Protein AF-A0A8S3FLQ7-F1 (afdb_monomer_lite)

Secondary structure (DSSP, 8-state):
--STTTTTHHHHTTSS-SSGGGS-HHHHHHHHT-BTTTB--HHHHHHHHHHH---------PPPHHHHHHHHHHSHHHHHHHHHHHHHHHHHHH-TT-TT--HHHHHHHHHHHHHHHHHHHHHHHHHHHHHHHHHHHHHHHHHHTSSSS-------

Structure (mmCIF, N/CA/C/O backbone):
data_AF-A0A8S3FLQ7-F1
#
_entry.id   AF-A0A8S3FLQ7-F1
#
loop_
_atom_site.group_PDB
_atom_site.id
_atom_site.type_symbol
_atom_site.label_atom_id
_atom_site.label_alt_id
_atom_site.label_comp_id
_atom_site.label_asym_id
_atom_site.label_entity_id
_atom_site.label_seq_id
_atom_site.pdbx_PDB_ins_code
_atom_site.Cartn_x
_atom_site.Cartn_y
_atom_site.Cartn_z
_atom_site.occupancy
_atom_site.B_iso_or_equiv
_atom_site.auth_seq_id
_atom_site.auth_comp_id
_atom_site.auth_asym_id
_atom_site.auth_atom_id
_atom_site.pdbx_PDB_model_num
ATOM 1 N N . MET A 1 1 ? -26.160 19.894 -6.928 1.00 46.88 1 MET A N 1
ATOM 2 C CA . MET A 1 1 ? -25.641 18.615 -6.383 1.00 46.88 1 MET A CA 1
ATOM 3 C C . MET A 1 1 ? -24.706 18.807 -5.169 1.00 46.88 1 MET A C 1
ATOM 5 O O . MET A 1 1 ? -23.817 17.999 -4.966 1.00 46.88 1 MET A O 1
ATOM 9 N N . HIS A 1 2 ? -24.910 19.826 -4.316 1.00 48.16 2 HIS A N 1
ATOM 10 C CA . HIS A 1 2 ? -23.968 20.175 -3.227 1.00 48.16 2 HIS A CA 1
ATOM 11 C C . HIS A 1 2 ? -24.573 20.159 -1.805 1.00 48.16 2 HIS A C 1
ATOM 13 O O . HIS A 1 2 ? -23.929 20.614 -0.869 1.00 48.16 2 HIS A O 1
ATOM 19 N N . GLN A 1 3 ? -25.793 19.638 -1.614 1.00 46.66 3 GLN A N 1
ATOM 20 C CA . GLN A 1 3 ? -26.481 19.651 -0.305 1.00 46.66 3 GLN A CA 1
ATOM 21 C C . GLN A 1 3 ? -26.567 18.277 0.384 1.00 46.66 3 GLN A C 1
ATOM 23 O O . GLN A 1 3 ? -26.886 18.199 1.566 1.00 46.66 3 GLN A O 1
ATOM 28 N N . THR A 1 4 ? -26.219 17.186 -0.302 1.00 49.31 4 THR A N 1
ATOM 29 C CA . THR A 1 4 ? -26.367 15.819 0.234 1.00 49.31 4 THR A CA 1
ATOM 30 C C . THR A 1 4 ? -25.258 15.415 1.226 1.00 49.31 4 THR A C 1
ATOM 32 O O . THR A 1 4 ? -25.365 14.374 1.870 1.00 49.31 4 THR A O 1
ATOM 35 N N . SER A 1 5 ? -24.193 16.212 1.381 1.00 46.84 5 SER A N 1
ATOM 36 C CA . SER A 1 5 ? -23.060 15.909 2.276 1.00 46.84 5 SER A CA 1
ATOM 37 C C . SER A 1 5 ? -23.212 16.448 3.706 1.00 46.84 5 SER A C 1
ATOM 39 O O . SER A 1 5 ? -22.618 15.881 4.619 1.00 46.84 5 SER A O 1
ATOM 41 N N . LEU A 1 6 ? -24.033 17.481 3.937 1.00 50.41 6 LEU A N 1
ATOM 42 C CA . LEU A 1 6 ? -24.199 18.090 5.270 1.00 50.41 6 LEU A CA 1
ATOM 43 C C . LEU A 1 6 ? -25.221 17.358 6.153 1.00 50.41 6 LEU A C 1
ATOM 45 O O . LEU A 1 6 ? -25.085 17.347 7.372 1.00 50.41 6 LEU A O 1
ATOM 49 N N . ASN A 1 7 ? -26.201 16.672 5.557 1.00 41.50 7 ASN A N 1
ATOM 50 C CA . ASN A 1 7 ? -27.239 15.964 6.316 1.00 41.50 7 ASN A CA 1
ATOM 51 C C . ASN A 1 7 ? -26.764 14.632 6.933 1.00 41.50 7 ASN A C 1
ATOM 53 O O . ASN A 1 7 ? -27.481 14.016 7.711 1.00 41.50 7 ASN A O 1
ATOM 57 N N . ARG A 1 8 ? -25.559 14.162 6.576 1.00 46.38 8 ARG A N 1
ATOM 58 C CA . ARG A 1 8 ? -24.995 12.909 7.105 1.00 46.38 8 ARG A CA 1
ATOM 59 C C . ARG A 1 8 ? -24.180 13.118 8.386 1.00 46.38 8 ARG A C 1
ATOM 61 O O . ARG A 1 8 ? -24.095 12.203 9.195 1.00 46.38 8 ARG A O 1
ATOM 68 N N . GLN A 1 9 ? -23.629 14.318 8.597 1.00 43.44 9 GLN A N 1
ATOM 69 C CA . GLN A 1 9 ? -22.856 14.641 9.804 1.00 43.44 9 GLN A CA 1
ATOM 70 C C . GLN A 1 9 ? -23.750 14.962 11.014 1.00 43.44 9 GLN A C 1
ATOM 72 O O . GLN A 1 9 ? -23.376 14.671 12.144 1.00 43.44 9 GLN A O 1
ATOM 77 N N . SER A 1 10 ? -24.967 15.472 10.797 1.00 45.12 10 SER A N 1
ATOM 78 C CA . SER A 1 10 ? -25.921 15.757 11.882 1.00 45.12 10 SER A CA 1
ATOM 79 C C . SER A 1 10 ? -26.553 14.505 12.507 1.00 45.12 10 SER A C 1
ATOM 81 O O . SER A 1 10 ? -27.120 14.588 13.595 1.00 45.12 10 SER A O 1
ATOM 83 N N . SER A 1 11 ? -26.465 13.349 11.837 1.00 42.19 11 SER A N 1
ATOM 84 C CA . SER A 1 11 ? -27.037 12.086 12.320 1.00 42.19 11 SER A CA 1
ATOM 85 C C . SER A 1 11 ? -26.131 11.353 13.311 1.00 42.19 11 SER A C 1
ATOM 87 O O . SER A 1 11 ? -26.648 10.644 14.165 1.00 42.19 11 SER A O 1
ATOM 89 N N . PHE A 1 12 ? -24.806 11.511 13.213 1.00 46.75 12 PHE A N 1
ATOM 90 C CA . PHE A 1 12 ? -23.849 10.893 14.144 1.00 46.75 12 PHE A CA 1
ATOM 91 C C . PHE A 1 12 ? -23.627 11.727 15.414 1.00 46.75 12 PHE A C 1
ATOM 93 O O . PHE A 1 12 ? -23.215 11.193 16.436 1.00 46.75 12 PHE A O 1
ATOM 100 N N . ALA A 1 13 ? -23.939 13.024 15.374 1.00 46.28 13 ALA A N 1
ATOM 101 C CA . ALA A 1 13 ? -23.721 13.954 16.480 1.00 46.28 13 ALA A CA 1
ATOM 102 C C . ALA A 1 13 ? -24.796 13.904 17.589 1.00 46.28 13 ALA A C 1
ATOM 104 O O . ALA A 1 13 ? -24.773 14.736 18.484 1.00 46.28 13 ALA A O 1
ATOM 105 N N . LYS A 1 14 ? -25.777 12.991 17.540 1.00 50.16 14 LYS A N 1
ATOM 106 C CA . LYS A 1 14 ? -26.949 13.042 18.444 1.00 50.16 14 LYS A CA 1
ATOM 107 C C . LYS A 1 14 ? -26.970 12.039 19.596 1.00 50.16 14 LYS A C 1
ATOM 109 O O . LYS A 1 14 ? -27.946 12.026 20.340 1.00 50.16 14 LYS A O 1
ATOM 114 N N . THR A 1 15 ? -25.932 11.231 19.773 1.00 59.72 15 THR A N 1
ATOM 115 C CA . THR A 1 15 ? -25.923 10.166 20.790 1.00 59.72 15 THR A CA 1
ATOM 116 C C . THR A 1 15 ? -24.881 10.350 21.895 1.00 59.72 15 THR A C 1
ATOM 118 O O . THR A 1 15 ? -24.955 9.637 22.881 1.00 59.72 15 THR A O 1
ATOM 121 N N . GLY A 1 16 ? -23.959 11.314 21.808 1.00 67.19 16 GLY A N 1
ATOM 122 C CA . GLY A 1 16 ? -22.922 11.543 22.828 1.00 67.19 16 GLY A CA 1
ATOM 123 C C . GLY A 1 16 ? -22.894 12.977 23.359 1.00 67.19 16 GLY A C 1
ATOM 124 O O . GLY A 1 16 ? -23.470 13.881 22.759 1.00 67.19 16 GLY A O 1
ATOM 125 N N . LEU A 1 17 ? -22.216 13.187 24.490 1.00 77.44 17 LEU A N 1
ATOM 126 C CA . LEU A 1 17 ? -21.966 14.521 25.045 1.00 77.44 17 LEU A CA 1
ATOM 127 C C . LEU A 1 17 ? -21.055 15.322 24.103 1.00 77.44 17 LEU A C 1
ATOM 129 O O . LEU A 1 17 ? -19.961 14.860 23.786 1.00 77.44 17 LEU A O 1
ATOM 133 N N . ASP A 1 18 ? -21.465 16.522 23.691 1.00 80.12 18 ASP A N 1
ATOM 134 C CA . ASP A 1 18 ? -20.627 17.389 22.856 1.00 80.12 18 ASP A CA 1
ATOM 135 C C . ASP A 1 18 ? -19.407 17.900 23.643 1.00 80.12 18 ASP A C 1
ATOM 137 O O . ASP A 1 18 ? -19.552 18.484 24.722 1.00 80.12 18 ASP A O 1
ATOM 141 N N . ALA A 1 19 ? -18.208 17.695 23.085 1.00 80.00 19 ALA A N 1
ATOM 142 C CA . ALA A 1 19 ? -16.918 18.116 23.649 1.00 80.00 19 ALA A CA 1
ATOM 143 C C . ALA A 1 19 ? -16.724 17.735 25.139 1.00 80.00 19 ALA A C 1
ATOM 145 O O . ALA A 1 19 ? -16.546 18.602 25.996 1.00 80.00 19 ALA A O 1
ATOM 146 N N . PRO A 1 20 ? -16.709 16.435 25.489 1.00 80.69 20 PRO A N 1
ATOM 147 C CA . PRO A 1 20 ? -16.603 15.994 26.880 1.00 80.69 20 PRO A CA 1
ATOM 148 C C . PRO A 1 20 ? -15.286 16.431 27.542 1.00 80.69 20 PRO A C 1
ATOM 150 O O . PRO A 1 20 ? -15.249 16.641 28.746 1.00 80.69 20 PRO A O 1
ATOM 153 N N . TRP A 1 21 ? -14.218 16.651 26.768 1.00 81.62 21 TRP A N 1
ATOM 154 C CA . TRP A 1 21 ? -12.923 17.134 27.269 1.00 81.62 21 TRP A CA 1
ATOM 155 C C . TRP A 1 21 ? -12.940 18.581 27.790 1.00 81.62 21 TRP A C 1
ATOM 157 O O . TRP A 1 21 ? -11.969 19.002 28.413 1.00 81.62 21 TRP A O 1
ATOM 167 N N . THR A 1 22 ? -14.003 19.356 27.541 1.00 85.69 22 THR A N 1
ATOM 168 C CA . THR A 1 22 ? -14.152 20.727 28.064 1.00 85.69 22 THR A CA 1
ATOM 169 C C . THR A 1 22 ? -15.080 20.819 29.273 1.00 85.69 22 THR A C 1
ATOM 171 O O . THR A 1 22 ? -15.309 21.920 29.767 1.00 85.69 22 THR A O 1
ATOM 174 N N . LYS A 1 23 ? -15.659 19.699 29.713 1.00 83.50 23 LYS A N 1
ATOM 175 C CA . LYS A 1 23 ? -16.659 19.646 30.786 1.00 83.50 23 LYS A CA 1
ATOM 176 C C . LYS A 1 23 ? -16.033 19.202 32.100 1.00 83.50 23 LYS A C 1
ATOM 178 O O . LYS A 1 23 ? -14.981 18.559 32.113 1.00 83.50 23 LYS A O 1
ATOM 183 N N . THR A 1 24 ? -16.658 19.569 33.215 1.00 85.38 24 THR A N 1
ATOM 184 C CA . THR A 1 24 ? -16.199 19.111 34.534 1.00 85.38 24 THR A CA 1
ATOM 185 C C . THR A 1 24 ? -16.540 17.634 34.737 1.00 85.38 24 THR A C 1
ATOM 187 O O . THR A 1 24 ? -17.397 17.080 34.049 1.00 85.38 24 THR A O 1
ATOM 190 N N . LYS A 1 25 ? -15.859 16.973 35.682 1.00 79.12 25 LYS A N 1
ATOM 191 C CA . LYS A 1 25 ? -16.131 15.561 36.000 1.00 79.12 25 LYS A CA 1
ATOM 192 C C . LYS A 1 25 ? -17.596 15.342 36.386 1.00 79.12 25 LYS A C 1
ATOM 194 O O . LYS A 1 25 ? -18.217 14.438 35.840 1.00 79.12 25 LYS A O 1
ATOM 199 N N . ASP A 1 26 ? -18.141 16.234 37.212 1.00 79.19 26 ASP A N 1
ATOM 200 C CA . ASP A 1 26 ? -19.536 16.191 37.661 1.00 79.19 26 ASP A CA 1
ATOM 201 C C . ASP A 1 26 ? -20.518 16.326 36.487 1.00 79.19 26 ASP A C 1
ATOM 203 O O . ASP A 1 26 ? -21.454 15.544 36.373 1.00 79.19 26 ASP A O 1
ATOM 207 N N . GLU A 1 27 ? -20.269 17.243 35.543 1.00 79.19 27 GLU A N 1
ATOM 208 C CA . GLU A 1 27 ? -21.119 17.412 34.353 1.00 79.19 27 GLU A CA 1
ATOM 209 C C . GLU A 1 27 ? -21.123 16.173 33.445 1.00 79.19 27 GLU A C 1
ATOM 211 O O . GLU A 1 27 ? -22.136 15.852 32.820 1.00 79.19 27 GLU A O 1
ATOM 216 N N . ILE A 1 28 ? -19.985 15.480 33.347 1.00 79.06 28 ILE A N 1
ATOM 217 C CA . ILE A 1 28 ? -19.860 14.240 32.576 1.00 79.06 28 ILE A CA 1
ATOM 218 C C . ILE A 1 28 ? -20.572 13.098 33.314 1.00 79.06 28 ILE A C 1
ATOM 220 O O . ILE A 1 28 ? -21.333 12.354 32.691 1.00 79.06 28 ILE A O 1
ATOM 224 N N . ALA A 1 29 ? -20.360 12.975 34.627 1.00 78.38 29 ALA A N 1
ATOM 225 C CA . ALA A 1 29 ? -20.994 11.963 35.467 1.00 78.38 29 ALA A CA 1
ATOM 226 C C . ALA A 1 29 ? -22.524 12.110 35.476 1.00 78.38 29 ALA A C 1
ATOM 228 O O . ALA A 1 29 ? -23.231 11.116 35.311 1.00 78.38 29 ALA A O 1
ATOM 229 N N . ASP A 1 30 ? -23.033 13.341 35.551 1.00 78.81 30 ASP A N 1
ATOM 230 C CA . ASP A 1 30 ? -24.463 13.648 35.495 1.00 78.81 30 ASP A CA 1
ATOM 231 C C . ASP A 1 30 ? -25.072 13.335 34.124 1.00 78.81 30 ASP A C 1
ATOM 233 O O . ASP A 1 30 ? -26.170 12.775 34.041 1.00 78.81 30 ASP A O 1
ATOM 237 N N . PHE A 1 31 ? -24.364 13.652 33.034 1.00 77.38 31 PHE A N 1
ATOM 238 C CA . PHE A 1 31 ? -24.847 13.373 31.681 1.00 77.38 31 PHE A CA 1
ATOM 239 C C . PHE A 1 31 ? -24.959 11.870 31.404 1.00 77.38 31 PHE A C 1
ATOM 241 O O . PHE A 1 31 ? -25.982 11.415 30.888 1.00 77.38 31 PHE A O 1
ATOM 248 N N . TYR A 1 32 ? -23.941 11.091 31.784 1.00 74.69 32 TYR A N 1
ATOM 249 C CA . TYR A 1 32 ? -23.948 9.631 31.638 1.00 74.69 32 TYR A CA 1
ATOM 250 C C . TYR A 1 32 ? -24.652 8.908 32.802 1.00 74.69 32 TYR A C 1
ATOM 252 O O . TYR A 1 32 ? -24.793 7.687 32.765 1.00 74.69 32 TYR A O 1
ATOM 260 N N . LYS A 1 33 ? -25.135 9.645 33.815 1.00 71.81 33 LYS A N 1
ATOM 261 C CA . LYS A 1 33 ? -25.773 9.125 35.040 1.00 71.81 33 LYS A CA 1
ATOM 262 C C . LYS A 1 33 ? -24.958 8.014 35.709 1.00 71.81 33 LYS A C 1
ATOM 264 O O . LYS A 1 33 ? -25.503 6.981 36.104 1.00 71.81 33 LYS A O 1
ATOM 269 N N . VAL A 1 34 ? -23.650 8.233 35.802 1.00 73.06 34 VAL A N 1
ATOM 270 C CA . VAL A 1 34 ? -22.691 7.312 36.415 1.00 73.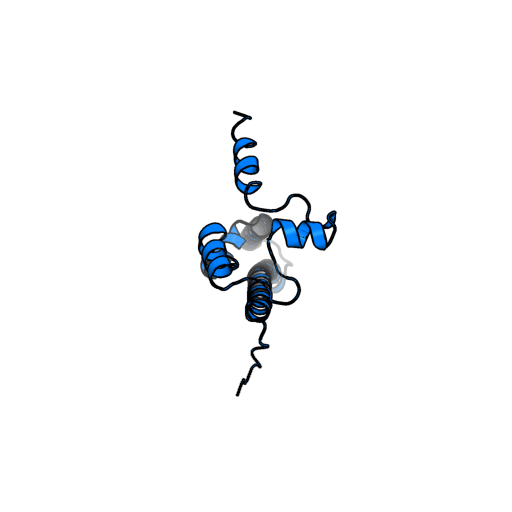06 34 VAL A CA 1
ATOM 271 C C . VAL A 1 34 ? -22.502 7.679 37.878 1.00 73.06 34 VAL A C 1
ATOM 273 O O . VAL A 1 34 ? -22.204 8.824 38.200 1.00 73.06 34 VAL A O 1
ATOM 276 N N . ASP A 1 35 ? -22.633 6.695 38.766 1.00 71.00 35 ASP A N 1
ATOM 277 C CA . ASP A 1 35 ? -22.191 6.833 40.153 1.00 71.00 35 ASP A CA 1
ATOM 278 C C . ASP A 1 35 ? -20.667 6.641 40.188 1.00 71.00 35 ASP A C 1
ATOM 280 O O . ASP A 1 35 ? -20.175 5.561 39.857 1.00 71.00 35 ASP A O 1
ATOM 284 N N . GLU A 1 36 ? -19.904 7.665 40.580 1.00 63.94 36 GLU A N 1
ATOM 285 C CA . GLU A 1 36 ? -18.432 7.595 40.616 1.00 63.94 36 GLU A CA 1
ATOM 286 C C . GLU A 1 36 ? -17.902 6.471 41.523 1.00 63.94 36 GLU A C 1
ATOM 288 O O . GLU A 1 36 ? -16.792 5.978 41.321 1.00 63.94 36 GLU A O 1
ATOM 293 N N . THR A 1 37 ? -18.689 6.043 42.517 1.00 62.91 37 THR A N 1
ATOM 294 C CA . THR A 1 37 ? -18.286 5.020 43.491 1.00 62.91 37 THR A CA 1
ATOM 295 C C . THR A 1 37 ? -18.728 3.609 43.115 1.00 62.91 37 THR A C 1
ATOM 297 O O . THR A 1 37 ? -18.117 2.640 43.568 1.00 62.91 37 THR A O 1
ATOM 300 N N . LYS A 1 38 ? -19.777 3.472 42.294 1.00 68.25 38 LYS A N 1
ATOM 301 C CA . LYS A 1 38 ? -20.384 2.175 41.938 1.00 68.25 38 LYS A CA 1
ATOM 302 C C . LYS A 1 38 ? -20.351 1.843 40.445 1.00 68.25 38 LYS A C 1
ATOM 304 O O . LYS A 1 38 ? -20.597 0.692 40.096 1.00 68.25 38 LYS A O 1
ATOM 309 N N . GLY A 1 39 ? -20.019 2.800 39.581 1.00 71.56 39 GLY A N 1
ATOM 310 C CA . GLY A 1 39 ? -20.037 2.634 38.127 1.00 71.56 39 GLY A CA 1
ATOM 311 C C . GLY A 1 39 ? -21.454 2.590 37.539 1.00 71.56 39 GLY A C 1
ATOM 312 O O . GLY A 1 39 ? -22.422 3.024 38.168 1.00 71.56 39 GLY A O 1
ATOM 313 N N . LEU A 1 40 ? -21.582 2.083 36.306 1.00 73.88 40 LEU A N 1
ATOM 314 C CA . LEU A 1 40 ? -22.880 1.875 35.651 1.00 73.88 40 LEU A CA 1
ATOM 315 C C . LEU A 1 40 ? -23.573 0.615 36.186 1.00 73.88 40 LEU A C 1
ATOM 317 O O . LEU A 1 40 ? -22.928 -0.394 36.466 1.00 73.88 40 LEU A O 1
ATOM 321 N N . SER A 1 41 ? -24.904 0.642 36.263 1.00 76.69 41 SER A N 1
ATOM 322 C CA . SER A 1 41 ? -25.696 -0.562 36.531 1.00 76.69 41 SER A CA 1
ATOM 323 C C . SER A 1 41 ? -25.730 -1.495 35.314 1.00 76.69 41 SER A C 1
ATOM 325 O O . SER A 1 41 ? -25.687 -1.033 34.174 1.00 76.69 41 SER A O 1
ATOM 327 N N . GLU A 1 42 ? -25.879 -2.807 35.526 1.00 72.62 42 GLU A N 1
ATOM 328 C CA . GLU A 1 42 ? -25.959 -3.779 34.418 1.00 72.62 42 GLU A CA 1
ATOM 329 C C . GLU A 1 42 ? -27.103 -3.481 33.435 1.00 72.62 42 GLU A C 1
ATOM 331 O O . GLU A 1 42 ? -26.949 -3.639 32.225 1.00 72.62 42 GLU A O 1
ATOM 336 N N . GLU A 1 43 ? -28.230 -2.969 33.937 1.00 74.94 43 GLU A N 1
ATOM 337 C CA . GLU A 1 43 ? -29.368 -2.556 33.108 1.00 74.94 43 GLU A CA 1
ATOM 338 C C . GLU A 1 43 ? -28.989 -1.414 32.148 1.00 74.94 43 GLU A C 1
ATOM 340 O O . GLU A 1 43 ? -29.428 -1.383 30.999 1.00 74.94 43 GLU A O 1
ATOM 345 N N . ARG A 1 44 ? -28.133 -0.485 32.602 1.00 71.75 44 ARG A N 1
ATOM 346 C CA . ARG A 1 44 ? -27.610 0.609 31.776 1.00 71.75 44 ARG A CA 1
ATOM 347 C C . ARG A 1 44 ? -26.601 0.111 30.759 1.00 71.75 44 ARG A C 1
ATOM 349 O O . ARG A 1 44 ? -26.728 0.455 29.593 1.00 71.75 44 ARG A O 1
ATOM 356 N N . VAL A 1 45 ? -25.684 -0.762 31.170 1.00 76.19 45 VAL A N 1
ATOM 357 C CA . VAL A 1 45 ? -24.721 -1.396 30.258 1.00 76.19 45 VAL A CA 1
ATOM 358 C C . VAL A 1 45 ? -25.445 -2.104 29.111 1.00 76.19 45 VAL A C 1
ATOM 360 O O . VAL A 1 45 ? -25.044 -1.982 27.956 1.00 76.19 45 VAL A O 1
ATOM 363 N N . ARG A 1 46 ? -26.554 -2.793 29.402 1.00 75.62 46 ARG A N 1
ATOM 364 C CA . ARG A 1 46 ? -27.377 -3.449 28.381 1.00 75.62 46 ARG A CA 1
ATOM 365 C C . ARG A 1 46 ? -28.068 -2.453 27.440 1.00 75.62 46 ARG A C 1
ATOM 367 O O . ARG A 1 46 ? -28.048 -2.665 26.232 1.00 75.62 46 ARG A O 1
ATOM 374 N N . GLN A 1 47 ? -28.636 -1.367 27.969 1.00 78.50 47 GLN A N 1
ATOM 375 C CA . GLN A 1 47 ? -29.233 -0.298 27.151 1.00 78.50 47 GLN A CA 1
ATOM 376 C C . GLN A 1 47 ? -28.198 0.410 26.265 1.00 78.50 47 GLN A C 1
ATOM 378 O O . GLN A 1 47 ? -28.483 0.738 25.112 1.00 78.50 47 GLN A O 1
ATOM 383 N N . ASP A 1 48 ? -26.989 0.615 26.781 1.00 76.12 48 ASP A N 1
ATOM 384 C CA . ASP A 1 48 ? -25.892 1.232 26.044 1.00 76.12 48 ASP A CA 1
ATOM 385 C C . ASP A 1 48 ? -25.371 0.292 24.946 1.00 76.12 48 ASP A C 1
ATOM 387 O O . ASP A 1 48 ? -25.134 0.735 23.826 1.00 76.12 48 ASP A O 1
ATOM 391 N N . LEU A 1 49 ? -25.293 -1.017 25.199 1.00 79.44 49 LEU A N 1
ATOM 392 C CA . LEU A 1 49 ? -24.994 -2.022 24.169 1.00 79.44 49 LEU A CA 1
ATOM 393 C C . LEU A 1 49 ? -26.023 -2.024 23.028 1.00 79.44 49 LEU A C 1
ATOM 395 O O . LEU A 1 49 ? -25.641 -2.189 21.872 1.00 79.44 49 LEU A O 1
ATOM 399 N N . GLU A 1 50 ? -27.308 -1.819 23.325 1.00 78.94 50 GLU A N 1
ATOM 400 C CA . GLU A 1 50 ? -28.360 -1.708 22.302 1.00 78.94 50 GLU A CA 1
ATOM 401 C C . GLU A 1 50 ? -28.290 -0.379 21.528 1.00 78.94 50 GLU A C 1
ATOM 403 O O . GLU A 1 50 ? -28.587 -0.343 20.335 1.00 78.94 50 GLU A O 1
ATOM 408 N N . THR A 1 51 ? -27.878 0.709 22.189 1.00 76.19 51 THR A N 1
ATOM 409 C CA . THR A 1 51 ? -27.864 2.065 21.610 1.00 76.19 51 THR A CA 1
ATOM 410 C C . THR A 1 51 ? -26.591 2.362 20.814 1.00 76.19 51 THR A C 1
ATOM 412 O O . THR A 1 51 ? -26.658 2.953 19.736 1.00 76.19 51 THR A O 1
ATOM 415 N N . TYR A 1 52 ? -25.428 1.968 21.335 1.00 76.44 52 TYR A N 1
ATOM 416 C CA . TYR A 1 52 ? -24.111 2.256 20.755 1.00 76.44 52 TYR A CA 1
ATOM 417 C C . TYR A 1 52 ? -23.491 1.047 20.051 1.00 76.44 52 TYR A C 1
ATOM 419 O O . TYR A 1 52 ? -22.557 1.211 19.267 1.00 76.44 52 TYR A O 1
ATOM 427 N N . GLY A 1 53 ? -24.021 -0.154 20.293 1.00 75.31 53 GLY A N 1
ATOM 428 C CA . GLY A 1 53 ? -23.433 -1.394 19.806 1.00 75.31 53 GLY A CA 1
ATOM 429 C C . GLY A 1 53 ? -22.206 -1.827 20.618 1.00 75.31 53 GLY A C 1
ATOM 430 O O . GLY A 1 53 ? -21.761 -1.135 21.540 1.00 75.31 53 GLY A O 1
ATOM 431 N N . PRO A 1 54 ? -21.632 -2.997 20.296 1.00 74.62 54 PRO A N 1
ATOM 432 C CA . PRO A 1 54 ? -20.375 -3.416 20.893 1.00 74.62 54 PRO A CA 1
ATOM 433 C C . PRO A 1 54 ? -19.259 -2.447 20.482 1.00 74.62 54 PRO A C 1
ATOM 435 O O . PRO A 1 54 ? -19.099 -2.136 19.306 1.00 74.62 54 PRO A O 1
ATOM 438 N N . ASN A 1 55 ? -18.451 -2.003 21.450 1.00 73.50 55 ASN A N 1
ATOM 439 C CA . ASN A 1 55 ? -17.232 -1.218 21.205 1.00 73.50 55 ASN A CA 1
ATOM 440 C C . ASN A 1 55 ? -16.117 -2.056 20.529 1.00 73.50 55 ASN A C 1
ATOM 442 O O . ASN A 1 55 ? -15.082 -2.316 21.141 1.00 73.50 55 ASN A O 1
ATOM 446 N N . GLU A 1 56 ? -16.375 -2.567 19.329 1.00 66.94 56 GLU A N 1
ATOM 447 C CA . GLU A 1 56 ? -15.454 -3.352 18.503 1.00 66.94 56 GLU A CA 1
ATOM 448 C C . GLU A 1 56 ? -15.053 -2.561 17.268 1.00 66.94 56 GLU A C 1
ATOM 450 O O . GLU A 1 56 ? -15.879 -1.907 16.627 1.00 66.94 56 GLU A O 1
ATOM 455 N N . LEU A 1 57 ? -13.767 -2.635 16.926 1.00 66.88 57 LEU A N 1
ATOM 456 C CA . LEU A 1 57 ? -13.298 -2.120 15.652 1.00 66.88 57 LEU A CA 1
ATOM 457 C C . LEU A 1 57 ? -13.812 -3.070 14.559 1.00 66.88 57 LEU A C 1
ATOM 459 O O . LEU A 1 57 ? -13.581 -4.276 14.655 1.00 66.88 57 LEU A O 1
ATOM 463 N N . PRO A 1 58 ? -14.521 -2.574 13.532 1.00 63.88 58 PRO A N 1
ATOM 464 C CA . PRO A 1 58 ? -15.025 -3.431 12.470 1.00 63.88 58 PRO A CA 1
ATOM 465 C C . PRO A 1 58 ? -13.859 -4.161 11.796 1.00 63.88 58 PRO A C 1
ATOM 467 O O . PRO A 1 58 ? -12.889 -3.537 11.362 1.00 63.88 58 PRO A O 1
ATOM 470 N N . ALA A 1 59 ? -13.953 -5.488 11.713 1.00 60.12 59 ALA A N 1
ATOM 471 C CA . ALA A 1 59 ? -12.953 -6.298 11.039 1.00 60.12 59 ALA A CA 1
ATOM 472 C C . ALA A 1 59 ? -13.019 -6.034 9.527 1.00 60.12 59 ALA A C 1
ATOM 474 O O . ALA A 1 59 ? -13.973 -6.432 8.860 1.00 60.12 59 ALA A O 1
ATOM 475 N N . GLU A 1 60 ? -12.007 -5.364 8.975 1.00 61.19 60 GLU A N 1
ATOM 476 C CA . GLU A 1 60 ? -11.823 -5.339 7.526 1.00 61.19 60 GLU A CA 1
ATOM 477 C C . GLU A 1 60 ? -11.380 -6.728 7.057 1.00 61.19 60 GLU A C 1
ATOM 479 O O . GLU A 1 60 ? -10.355 -7.257 7.498 1.00 61.19 60 GLU A O 1
ATOM 484 N N . GLU A 1 61 ? -12.144 -7.328 6.142 1.00 63.97 61 GLU A N 1
ATOM 485 C CA . GLU A 1 61 ? -11.717 -8.543 5.454 1.00 63.97 61 GLU A CA 1
ATOM 486 C C . GLU A 1 61 ? -10.410 -8.258 4.700 1.00 63.97 61 GLU A C 1
ATOM 488 O O . GLU A 1 61 ? -10.365 -7.471 3.749 1.00 63.97 61 GLU A O 1
ATOM 493 N N . GLY A 1 62 ? -9.320 -8.88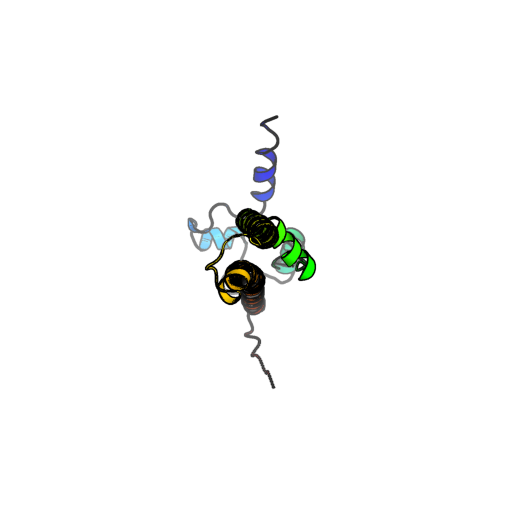6 5.147 1.00 65.19 62 GLY A N 1
ATOM 494 C CA . GLY A 1 62 ? -8.003 -8.703 4.549 1.00 65.19 62 GLY A CA 1
ATOM 495 C C . GLY A 1 62 ? -8.018 -9.047 3.059 1.00 65.19 62 GLY A C 1
ATOM 496 O O . GLY A 1 62 ? -8.445 -10.132 2.657 1.00 65.19 62 GLY A O 1
ATOM 497 N N . LYS A 1 63 ? -7.525 -8.133 2.214 1.00 79.19 63 LYS A N 1
ATOM 498 C CA . LYS A 1 63 ? -7.367 -8.395 0.777 1.00 79.19 63 LYS A CA 1
ATOM 499 C C . LYS A 1 63 ? -6.426 -9.601 0.577 1.00 79.19 63 LYS A C 1
ATOM 501 O O . LYS A 1 63 ? -5.356 -9.638 1.185 1.00 79.19 63 LYS A O 1
ATOM 506 N N . PRO A 1 64 ? -6.758 -10.561 -0.302 1.00 84.31 64 PRO A N 1
ATOM 507 C CA . PRO A 1 64 ? -5.882 -11.699 -0.561 1.00 84.31 64 PRO A CA 1
ATOM 508 C C . PRO A 1 64 ? -4.584 -11.261 -1.262 1.00 84.31 64 PRO A C 1
ATOM 510 O O . PRO A 1 64 ? -4.587 -10.314 -2.051 1.00 84.31 64 PRO A O 1
ATOM 513 N N . LEU A 1 65 ? -3.482 -11.987 -1.027 1.00 80.69 65 LEU A N 1
ATOM 514 C CA . LEU A 1 65 ? -2.137 -11.638 -1.524 1.00 80.69 65 LEU A CA 1
ATOM 515 C C . LEU A 1 65 ? -2.082 -11.413 -3.041 1.00 80.69 65 LEU A C 1
ATOM 517 O O . LEU A 1 65 ? -1.466 -10.456 -3.501 1.00 80.69 65 LEU A O 1
ATOM 521 N N . TRP A 1 66 ? -2.769 -12.245 -3.827 1.00 84.00 66 TRP A N 1
ATOM 522 C CA . TRP A 1 66 ? -2.813 -12.094 -5.285 1.00 84.00 66 TRP A CA 1
ATOM 523 C C . TRP A 1 66 ? -3.447 -10.763 -5.713 1.00 84.00 66 TRP A C 1
ATOM 525 O O . TRP A 1 66 ? -3.016 -10.168 -6.698 1.00 84.00 66 TRP A O 1
ATOM 535 N N . LYS A 1 67 ? -4.435 -10.264 -4.958 1.00 87.62 67 LYS A N 1
ATOM 536 C CA . LYS A 1 67 ? -5.103 -8.987 -5.233 1.00 87.62 67 LYS A CA 1
ATOM 537 C C . LYS A 1 67 ? -4.193 -7.813 -4.889 1.00 87.62 67 LYS A C 1
ATOM 539 O O . LYS A 1 67 ? -4.174 -6.843 -5.634 1.00 87.62 67 LYS A O 1
ATOM 544 N N . LEU A 1 68 ? -3.406 -7.929 -3.818 1.00 84.62 68 LEU A N 1
ATOM 545 C CA . LEU A 1 68 ? -2.390 -6.937 -3.453 1.00 84.62 68 LEU A CA 1
ATOM 546 C C . LEU A 1 68 ? -1.289 -6.845 -4.514 1.00 84.62 68 LEU A C 1
ATOM 548 O O . LEU A 1 68 ? -0.899 -5.747 -4.900 1.00 84.62 68 LEU A O 1
ATOM 552 N N . ILE A 1 69 ? -0.841 -7.987 -5.042 1.00 82.94 69 ILE A N 1
ATOM 553 C CA . ILE A 1 69 ? 0.114 -8.027 -6.157 1.00 82.94 69 ILE A CA 1
ATOM 554 C C . ILE A 1 69 ? -0.494 -7.348 -7.392 1.00 82.94 69 ILE A C 1
ATOM 556 O O . ILE A 1 69 ? 0.156 -6.516 -8.015 1.00 82.94 69 ILE A O 1
ATOM 560 N N . LEU A 1 70 ? -1.755 -7.638 -7.724 1.00 86.94 70 LEU A N 1
ATOM 561 C CA . LEU A 1 70 ? -2.442 -7.002 -8.855 1.00 86.94 70 LEU A CA 1
ATOM 562 C C . LEU A 1 70 ? -2.595 -5.481 -8.681 1.00 86.94 70 LEU A C 1
ATOM 564 O O . LEU A 1 70 ? -2.521 -4.728 -9.649 1.00 86.94 70 LEU A O 1
ATOM 568 N N . GLU A 1 71 ? -2.805 -5.023 -7.449 1.00 86.62 71 GLU A N 1
ATOM 569 C CA . GLU A 1 71 ? -2.885 -3.602 -7.104 1.00 86.62 71 GLU A CA 1
ATOM 570 C C . GLU A 1 71 ? -1.526 -2.909 -7.291 1.00 86.62 71 GLU A C 1
ATOM 572 O O . GLU A 1 71 ? -1.488 -1.803 -7.822 1.00 86.62 71 GLU A O 1
ATOM 577 N N . GLN A 1 72 ? -0.413 -3.595 -7.001 1.00 85.31 72 GLN A N 1
ATOM 578 C CA . GLN A 1 72 ? 0.936 -3.101 -7.309 1.00 85.31 72 GLN A CA 1
ATOM 579 C C . GLN A 1 72 ? 1.154 -2.901 -8.816 1.00 85.31 72 GLN A C 1
ATOM 581 O O . GLN A 1 72 ? 1.700 -1.882 -9.216 1.00 85.31 72 GLN A O 1
ATOM 586 N N . PHE A 1 73 ? 0.654 -3.787 -9.685 1.00 86.31 73 PHE A N 1
ATOM 587 C CA . PHE A 1 73 ? 0.723 -3.567 -11.143 1.00 86.31 73 PHE A CA 1
ATOM 588 C C . PHE A 1 73 ? -0.056 -2.328 -11.620 1.00 86.31 73 PHE A C 1
ATOM 590 O O . PHE A 1 73 ? 0.221 -1.800 -12.700 1.00 86.31 73 PHE A O 1
ATOM 597 N N . ASN A 1 74 ? -1.021 -1.839 -10.834 1.00 87.69 74 ASN A N 1
ATOM 598 C CA . ASN A 1 74 ? -1.734 -0.602 -11.143 1.00 87.69 74 ASN A CA 1
ATOM 599 C C . ASN A 1 74 ? -0.980 0.663 -10.719 1.00 87.69 74 ASN A C 1
ATOM 601 O O . ASN A 1 74 ? -1.343 1.748 -11.192 1.00 87.69 74 ASN A O 1
ATOM 605 N N . ASP A 1 75 ? 0.058 0.535 -9.896 1.00 89.75 75 ASP A N 1
ATOM 606 C CA . ASP A 1 75 ? 0.875 1.649 -9.438 1.00 89.75 75 ASP A CA 1
ATOM 607 C C . ASP A 1 75 ? 1.648 2.303 -10.596 1.00 89.75 75 ASP A C 1
ATOM 609 O O . ASP A 1 75 ? 2.131 1.640 -11.521 1.00 89.75 75 ASP A O 1
ATOM 613 N N . LEU A 1 76 ? 1.751 3.635 -10.563 1.00 89.75 76 LEU A N 1
ATOM 614 C CA . LEU A 1 76 ? 2.422 4.403 -11.611 1.00 89.75 76 LEU A CA 1
ATOM 615 C C . LEU A 1 76 ? 3.912 4.041 -11.724 1.00 89.75 76 LEU A C 1
ATOM 617 O O . LEU A 1 76 ? 4.422 3.943 -12.838 1.00 89.75 76 LEU A O 1
ATOM 621 N N . LEU A 1 77 ? 4.602 3.805 -10.606 1.00 88.00 77 LEU A N 1
ATOM 622 C CA . LEU A 1 77 ? 6.019 3.443 -10.597 1.00 88.00 77 LEU A CA 1
ATOM 623 C C . LEU A 1 77 ? 6.238 2.061 -11.210 1.00 88.00 77 LEU A C 1
ATOM 625 O O . LEU A 1 77 ? 7.137 1.897 -12.034 1.00 88.00 77 LEU A O 1
ATOM 629 N N . VAL A 1 78 ? 5.391 1.082 -10.874 1.00 89.25 78 VAL A N 1
ATOM 630 C CA . VAL A 1 78 ? 5.454 -0.263 -11.473 1.00 89.25 78 VAL A CA 1
ATOM 631 C C . VAL A 1 78 ? 5.201 -0.200 -12.975 1.00 89.25 78 VAL A C 1
ATOM 633 O O . VAL A 1 78 ? 5.916 -0.843 -13.738 1.00 89.25 78 VAL A O 1
ATOM 636 N N . LYS A 1 79 ? 4.251 0.625 -13.429 1.00 91.56 79 LYS A N 1
ATOM 637 C CA . LYS A 1 79 ? 4.010 0.850 -14.864 1.00 91.56 79 LYS A CA 1
ATOM 638 C C . LYS A 1 79 ? 5.220 1.450 -15.576 1.00 91.56 79 LYS A C 1
ATOM 640 O O . LYS A 1 79 ? 5.544 1.009 -16.675 1.00 91.56 79 LYS A O 1
ATOM 645 N N . ILE A 1 80 ? 5.897 2.421 -14.960 1.00 91.75 80 ILE A N 1
ATOM 646 C CA . ILE A 1 80 ? 7.125 3.014 -15.512 1.00 91.75 80 ILE A CA 1
ATOM 647 C C . ILE A 1 80 ? 8.238 1.961 -15.598 1.00 91.75 80 ILE A C 1
ATOM 649 O O . ILE A 1 80 ? 8.896 1.858 -16.629 1.00 91.75 80 ILE A O 1
ATOM 653 N N . LEU A 1 81 ? 8.414 1.138 -14.560 1.00 89.44 81 LEU A N 1
ATOM 654 C CA . LEU A 1 81 ? 9.388 0.041 -14.547 1.00 89.44 81 LEU A CA 1
ATOM 655 C C . LEU A 1 81 ? 9.084 -1.013 -15.614 1.00 89.44 81 LEU A C 1
ATOM 657 O O . LEU A 1 81 ? 9.990 -1.462 -16.307 1.00 89.44 81 LEU A O 1
ATOM 661 N N . LEU A 1 82 ? 7.813 -1.373 -15.7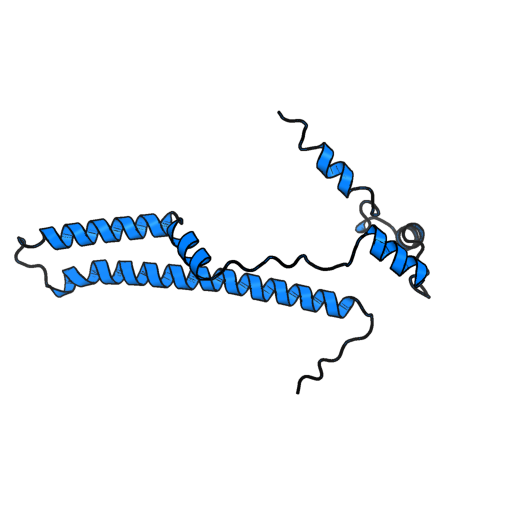88 1.00 89.62 82 LEU A N 1
ATOM 662 C CA . LEU A 1 82 ? 7.386 -2.302 -16.831 1.00 89.62 82 LEU A CA 1
ATOM 663 C C . LEU A 1 82 ? 7.640 -1.718 -18.229 1.00 89.62 82 LEU A C 1
ATOM 665 O O . LEU A 1 82 ? 8.117 -2.425 -19.111 1.00 89.62 82 LEU A O 1
ATOM 669 N N . ALA A 1 83 ? 7.376 -0.423 -18.430 1.00 90.94 83 ALA A N 1
ATOM 670 C CA . ALA A 1 83 ? 7.680 0.261 -19.683 1.00 90.94 83 ALA A CA 1
ATOM 671 C C . ALA A 1 83 ? 9.191 0.282 -19.964 1.00 90.94 83 ALA A C 1
ATOM 673 O O . ALA A 1 83 ? 9.601 -0.017 -21.084 1.00 90.94 83 ALA A O 1
ATOM 674 N N . ALA A 1 84 ? 10.018 0.558 -18.952 1.00 89.81 84 ALA A N 1
ATOM 675 C CA . ALA A 1 84 ? 11.472 0.474 -19.063 1.00 89.81 84 ALA A CA 1
ATOM 676 C C . ALA A 1 84 ? 11.938 -0.955 -19.391 1.00 89.81 84 ALA A C 1
ATOM 678 O O . ALA A 1 84 ? 12.790 -1.120 -20.260 1.00 89.81 84 ALA A O 1
ATOM 679 N N . ALA A 1 85 ? 11.339 -1.982 -18.771 1.00 86.75 85 ALA A N 1
ATOM 680 C CA . ALA A 1 85 ? 11.623 -3.386 -19.076 1.00 86.75 85 ALA A CA 1
ATOM 681 C C . ALA A 1 85 ? 11.310 -3.713 -20.540 1.00 86.75 85 ALA A C 1
ATOM 683 O O . ALA A 1 85 ? 12.122 -4.333 -21.217 1.00 86.75 85 ALA A O 1
ATOM 684 N N . CYS A 1 86 ? 10.155 -3.264 -21.042 1.00 88.81 86 CYS A N 1
ATOM 685 C CA . CYS A 1 86 ? 9.774 -3.441 -22.440 1.00 88.81 86 CYS A CA 1
ATOM 686 C C . CYS A 1 86 ? 10.745 -2.733 -23.389 1.00 88.81 86 CYS A C 1
ATOM 688 O O . CYS A 1 86 ? 11.147 -3.325 -24.384 1.00 88.81 86 CYS A O 1
ATOM 690 N N . ILE A 1 87 ? 11.134 -1.489 -23.092 1.00 88.81 87 ILE A N 1
ATOM 691 C CA . ILE A 1 87 ? 12.087 -0.736 -23.920 1.00 88.81 87 ILE A CA 1
ATOM 692 C C . ILE A 1 87 ? 13.449 -1.434 -23.930 1.00 88.81 87 ILE A C 1
ATOM 694 O O . ILE A 1 87 ? 13.973 -1.685 -25.007 1.00 88.81 87 ILE A O 1
ATOM 698 N N . SER A 1 88 ? 13.985 -1.801 -22.763 1.00 83.31 88 SER A N 1
ATOM 699 C CA . SER A 1 88 ? 15.268 -2.510 -22.640 1.00 83.31 88 SER A CA 1
ATOM 700 C C . SER A 1 88 ? 15.229 -3.866 -23.354 1.00 83.31 88 SER A C 1
ATOM 702 O O . SER A 1 88 ? 16.141 -4.199 -24.101 1.00 83.31 88 SER A O 1
ATOM 704 N N . PHE A 1 89 ? 14.124 -4.611 -23.244 1.00 83.12 89 PHE A N 1
ATOM 705 C CA . PHE A 1 89 ? 13.946 -5.866 -23.975 1.00 83.12 89 PHE A CA 1
ATOM 706 C C . PHE A 1 89 ? 13.920 -5.666 -25.495 1.00 83.12 89 PHE A C 1
ATOM 708 O O . PHE A 1 89 ? 14.548 -6.420 -26.231 1.00 83.12 89 PHE A O 1
ATOM 715 N N . VAL A 1 90 ? 13.208 -4.646 -25.980 1.00 85.94 90 VAL A N 1
ATOM 716 C CA . VAL A 1 90 ? 13.154 -4.323 -27.411 1.00 85.94 90 VAL A CA 1
ATOM 717 C C . VAL A 1 90 ? 14.524 -3.874 -27.924 1.00 85.94 90 VAL A C 1
ATOM 719 O O . VAL A 1 90 ? 14.927 -4.319 -28.994 1.00 85.94 90 VAL A O 1
ATOM 722 N N . LEU A 1 91 ? 15.250 -3.043 -27.169 1.00 82.12 91 LEU A N 1
ATOM 723 C CA . LEU A 1 91 ? 16.620 -2.644 -27.502 1.00 82.12 91 LEU A CA 1
ATOM 724 C C . LEU A 1 91 ? 17.539 -3.867 -27.596 1.00 82.12 91 LEU A C 1
ATOM 726 O O . LEU A 1 91 ? 18.156 -4.057 -28.639 1.00 82.12 91 LEU A O 1
ATOM 730 N N . ALA A 1 92 ? 17.489 -4.765 -26.608 1.00 78.31 92 ALA A N 1
ATOM 731 C CA . ALA A 1 92 ? 18.274 -5.997 -26.594 1.00 78.31 92 ALA A CA 1
ATOM 732 C C . ALA A 1 92 ? 17.990 -6.920 -27.796 1.00 78.31 92 ALA A C 1
ATOM 734 O O . ALA A 1 92 ? 18.901 -7.580 -28.288 1.00 78.31 92 ALA A O 1
ATOM 735 N N . LEU A 1 93 ? 16.748 -6.963 -28.302 1.00 77.94 93 LEU A N 1
ATOM 736 C CA . LEU A 1 93 ? 16.408 -7.715 -29.520 1.00 77.94 93 LEU A CA 1
ATOM 737 C C . LEU A 1 93 ? 16.961 -7.076 -30.806 1.00 77.94 93 LEU A C 1
ATOM 739 O O . LEU A 1 93 ? 17.173 -7.783 -31.788 1.00 77.94 93 LEU A O 1
ATOM 743 N N . PHE A 1 94 ? 17.165 -5.756 -30.828 1.00 78.81 94 PHE A N 1
ATOM 744 C CA . PHE A 1 94 ? 17.714 -5.025 -31.979 1.00 78.81 94 PHE A CA 1
ATOM 745 C C . PHE A 1 94 ? 19.227 -4.775 -31.880 1.00 78.81 94 PHE A C 1
ATOM 747 O O . PHE A 1 94 ? 19.835 -4.309 -32.845 1.00 78.81 94 PHE A O 1
ATOM 754 N N . GLU A 1 95 ? 19.848 -5.098 -30.745 1.00 70.06 95 GLU A N 1
ATOM 755 C CA . GLU A 1 95 ? 21.265 -4.856 -30.452 1.00 70.06 95 GLU A CA 1
ATOM 756 C C . GLU A 1 95 ? 22.234 -5.774 -31.231 1.00 70.06 95 GLU A C 1
ATOM 758 O O . GLU A 1 95 ? 23.448 -5.632 -31.095 1.00 70.06 95 GLU A O 1
ATOM 763 N N . GLU A 1 96 ? 21.747 -6.668 -32.104 1.00 56.41 96 GLU A N 1
ATOM 764 C CA . GLU A 1 96 ? 22.555 -7.632 -32.884 1.00 56.41 96 GLU A CA 1
ATOM 765 C C . GLU A 1 96 ? 23.614 -7.003 -33.830 1.00 56.41 96 GLU A C 1
ATOM 767 O O . GLU A 1 96 ? 24.363 -7.726 -34.485 1.00 56.41 96 GLU A O 1
ATOM 772 N N . HIS A 1 97 ? 23.747 -5.672 -33.900 1.00 51.41 97 HIS A N 1
ATOM 773 C CA . HIS A 1 97 ? 24.606 -4.974 -34.869 1.00 51.41 97 HIS A CA 1
ATOM 774 C C . HIS A 1 97 ? 25.571 -3.922 -34.289 1.00 51.41 97 HIS A C 1
ATOM 776 O O . HIS A 1 97 ? 25.961 -2.995 -35.005 1.00 51.41 97 HIS A O 1
ATOM 782 N N . LYS A 1 98 ? 26.006 -4.033 -33.026 1.00 56.38 98 LYS A N 1
ATOM 783 C CA . LYS A 1 98 ? 27.116 -3.204 -32.514 1.00 56.38 98 LYS A CA 1
ATOM 784 C C . LYS A 1 98 ? 28.239 -4.050 -31.930 1.00 56.38 98 LYS A C 1
ATOM 786 O O . LYS A 1 98 ? 28.153 -4.583 -30.829 1.00 56.38 98 LYS A O 1
ATOM 791 N N . GLU A 1 99 ? 29.324 -4.150 -32.693 1.00 49.72 99 GLU A N 1
ATOM 792 C CA . GLU A 1 99 ? 30.573 -4.744 -32.229 1.00 49.72 99 GLU A CA 1
ATOM 793 C C . GLU A 1 99 ? 31.119 -3.950 -31.032 1.00 49.72 99 GLU A C 1
ATOM 795 O O . GLU A 1 99 ? 31.504 -2.789 -31.169 1.00 49.72 99 GLU A O 1
ATOM 800 N N . GLY A 1 100 ? 31.138 -4.574 -29.851 1.00 59.19 100 GLY A N 1
ATOM 801 C CA . GLY A 1 100 ? 31.794 -4.030 -28.657 1.00 59.19 100 GLY A CA 1
ATOM 802 C C . GLY A 1 100 ? 31.037 -4.225 -27.345 1.00 59.19 100 GLY A C 1
ATOM 803 O O . GLY A 1 100 ? 31.644 -4.102 -26.281 1.00 59.19 100 GLY A O 1
ATOM 804 N N . GLU A 1 101 ? 29.748 -4.562 -27.390 1.00 60.88 101 GLU A N 1
ATOM 805 C CA . GLU A 1 101 ? 28.941 -4.714 -26.176 1.00 60.88 101 GLU A CA 1
ATOM 806 C C . GLU A 1 101 ? 29.040 -6.154 -25.654 1.00 60.88 101 GLU A C 1
ATOM 808 O O . GLU A 1 101 ? 28.750 -7.126 -26.352 1.00 60.88 101 GLU A O 1
ATOM 813 N N . SER A 1 102 ? 29.537 -6.314 -24.425 1.00 67.88 102 SER A N 1
ATOM 814 C CA . SER A 1 102 ? 29.680 -7.629 -23.798 1.00 67.88 102 SER A CA 1
ATOM 815 C C . SER A 1 102 ? 28.297 -8.247 -23.609 1.00 67.88 102 SER A C 1
ATOM 817 O O . SER A 1 102 ? 27.423 -7.589 -23.051 1.00 67.88 102 SER A O 1
ATOM 819 N N . LEU A 1 103 ? 28.106 -9.520 -23.981 1.00 67.75 103 LEU A N 1
ATOM 820 C CA . LEU A 1 103 ? 26.852 -10.265 -23.756 1.00 67.75 103 LEU A CA 1
ATOM 821 C C . LEU A 1 103 ? 26.341 -10.129 -22.313 1.00 67.75 103 LEU A C 1
ATOM 823 O O . LEU A 1 103 ? 25.145 -10.172 -22.063 1.00 67.75 103 LEU A O 1
ATOM 827 N N . VAL A 1 104 ? 27.252 -9.924 -21.360 1.00 70.69 104 VAL A N 1
ATOM 828 C CA . VAL A 1 104 ? 26.934 -9.663 -19.954 1.00 70.69 104 VAL A CA 1
ATOM 829 C C . VAL A 1 104 ? 26.098 -8.389 -19.776 1.00 70.69 104 VAL A C 1
ATOM 831 O O . VAL A 1 104 ? 25.146 -8.411 -19.006 1.00 70.69 104 VAL A O 1
ATOM 834 N N . ALA A 1 105 ? 26.402 -7.299 -20.486 1.00 73.19 105 ALA A N 1
ATOM 835 C CA . ALA A 1 105 ? 25.691 -6.024 -20.368 1.00 73.19 105 ALA A CA 1
ATOM 836 C C . ALA A 1 105 ? 24.227 -6.129 -20.831 1.00 73.19 105 ALA A C 1
ATOM 838 O O . ALA A 1 105 ? 23.339 -5.635 -20.139 1.00 73.19 105 ALA A O 1
ATOM 839 N N . ALA A 1 106 ? 23.969 -6.875 -21.911 1.00 74.81 106 ALA A N 1
ATOM 840 C CA . ALA A 1 106 ? 22.622 -7.093 -22.448 1.00 74.81 106 ALA A CA 1
ATOM 841 C C . ALA A 1 106 ? 21.672 -7.793 -21.452 1.00 74.81 106 ALA A C 1
ATOM 843 O O . ALA A 1 106 ? 20.466 -7.559 -21.466 1.00 74.81 106 ALA A O 1
ATOM 844 N N . PHE A 1 107 ? 22.199 -8.629 -20.548 1.00 76.00 107 PHE A N 1
ATOM 845 C CA . PHE A 1 107 ? 21.397 -9.277 -19.501 1.00 76.00 107 PHE A CA 1
ATOM 846 C C . PHE A 1 107 ? 21.305 -8.470 -18.202 1.00 76.00 107 PHE A C 1
ATOM 848 O O . PHE A 1 107 ? 20.427 -8.749 -17.385 1.00 76.00 107 PHE A O 1
ATOM 855 N N . VAL A 1 108 ? 22.177 -7.479 -17.984 1.00 84.06 108 VAL A N 1
ATOM 856 C CA . VAL A 1 108 ? 22.194 -6.690 -16.741 1.00 84.06 108 VAL A CA 1
ATOM 857 C C . VAL A 1 108 ? 20.981 -5.769 -16.655 1.00 84.06 108 VAL A C 1
ATOM 859 O O . VAL A 1 108 ? 20.352 -5.715 -15.600 1.00 84.06 108 VAL A O 1
ATOM 862 N N . GLU A 1 109 ? 20.605 -5.081 -17.735 1.00 80.75 109 GLU A N 1
ATOM 863 C CA . GLU A 1 109 ? 19.471 -4.146 -17.691 1.00 80.75 109 GLU A CA 1
ATOM 864 C C . GLU A 1 109 ? 18.130 -4.834 -17.380 1.00 80.75 109 GLU A C 1
ATOM 866 O O . GLU A 1 109 ? 17.478 -4.431 -16.407 1.00 80.75 109 GLU A O 1
ATOM 871 N N . PRO A 1 110 ? 17.720 -5.911 -18.088 1.00 81.31 110 PRO A N 1
ATOM 872 C CA . PRO A 1 110 ? 16.477 -6.605 -17.762 1.00 81.31 110 PRO A CA 1
ATOM 873 C C . PRO A 1 110 ? 16.511 -7.215 -16.358 1.00 81.31 110 PRO A C 1
ATOM 875 O O . PRO A 1 110 ? 15.497 -7.220 -15.658 1.00 81.31 110 PRO A O 1
ATOM 878 N N . LEU A 1 111 ? 17.680 -7.698 -15.916 1.00 86.25 111 LEU A N 1
ATOM 879 C CA . LEU A 1 111 ? 17.862 -8.278 -14.588 1.00 86.25 111 LEU A CA 1
ATOM 880 C C . LEU A 1 111 ? 17.667 -7.240 -13.476 1.00 86.25 111 LEU A C 1
ATOM 882 O O . LEU A 1 111 ? 16.986 -7.525 -12.491 1.00 86.25 111 LEU A O 1
ATOM 886 N N . VAL A 1 112 ? 18.231 -6.039 -13.625 1.00 89.81 112 VAL A N 1
ATOM 887 C CA . VAL A 1 112 ? 18.069 -4.951 -12.649 1.00 89.81 112 VAL A CA 1
ATOM 888 C C . VAL A 1 112 ? 16.605 -4.524 -12.564 1.00 89.81 112 VAL A C 1
ATOM 890 O O . VAL A 1 112 ? 16.073 -4.391 -11.463 1.00 89.81 112 VAL A O 1
ATOM 893 N N . ILE A 1 113 ? 15.925 -4.364 -13.702 1.00 89.00 113 ILE A N 1
ATOM 894 C CA . ILE A 1 113 ? 14.512 -3.962 -13.721 1.00 89.00 113 ILE A CA 1
ATOM 895 C C . ILE A 1 113 ? 13.631 -5.044 -13.082 1.00 89.00 113 ILE A C 1
ATOM 897 O O . ILE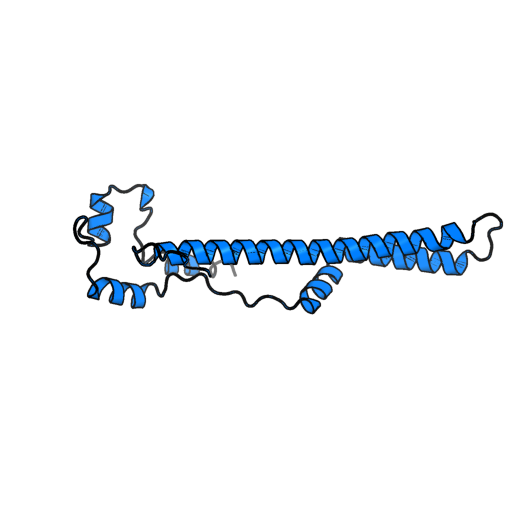 A 1 113 ? 12.757 -4.729 -12.271 1.00 89.00 113 ILE A O 1
ATOM 901 N N . LEU A 1 114 ? 13.903 -6.321 -13.364 1.00 86.38 114 LEU A N 1
ATOM 902 C CA . LEU A 1 114 ? 13.225 -7.445 -12.720 1.00 86.38 114 LEU A CA 1
ATOM 903 C C . LEU A 1 114 ? 13.443 -7.445 -11.199 1.00 86.38 114 LEU A C 1
ATOM 905 O O . LEU A 1 114 ? 12.491 -7.637 -10.443 1.00 86.38 114 LEU A O 1
ATOM 909 N N . LEU A 1 115 ? 14.671 -7.188 -10.740 1.00 91.44 115 LEU A N 1
ATOM 910 C CA . LEU A 1 115 ? 14.994 -7.102 -9.315 1.00 91.44 115 LEU A CA 1
ATOM 911 C C . LEU A 1 115 ? 14.204 -5.974 -8.646 1.00 91.44 115 LEU A C 1
ATOM 913 O O . LEU A 1 115 ? 13.610 -6.194 -7.591 1.00 91.44 115 LEU A O 1
ATOM 917 N N . ILE A 1 116 ? 14.123 -4.798 -9.275 1.00 90.50 116 ILE A N 1
ATOM 918 C CA . ILE A 1 116 ? 13.336 -3.674 -8.752 1.00 90.50 116 ILE A CA 1
ATOM 919 C C . ILE A 1 116 ? 11.847 -4.038 -8.673 1.00 90.50 116 ILE A C 1
ATOM 921 O O . ILE A 1 116 ? 11.210 -3.745 -7.663 1.00 90.50 116 ILE A O 1
ATOM 925 N N . LEU A 1 117 ? 11.285 -4.709 -9.686 1.00 87.38 117 LEU A N 1
ATOM 926 C CA . LEU A 1 117 ? 9.888 -5.162 -9.663 1.00 87.38 117 LEU A CA 1
ATOM 927 C C . LEU A 1 117 ? 9.619 -6.140 -8.509 1.00 87.38 117 LEU A C 1
ATOM 929 O O . LEU A 1 117 ? 8.624 -5.992 -7.798 1.00 87.38 117 LEU A O 1
ATOM 933 N N . ILE A 1 118 ? 10.521 -7.102 -8.286 1.00 88.75 118 ILE A N 1
ATOM 934 C CA . ILE A 1 118 ? 10.428 -8.053 -7.170 1.00 88.75 118 ILE A CA 1
ATOM 935 C C . ILE A 1 118 ? 10.530 -7.318 -5.829 1.00 88.75 118 ILE A C 1
ATOM 937 O O . ILE A 1 118 ? 9.712 -7.547 -4.938 1.00 88.75 118 ILE A O 1
ATOM 941 N N . ALA A 1 119 ? 11.498 -6.410 -5.687 1.00 90.38 119 ALA A N 1
ATOM 942 C CA . ALA A 1 119 ? 11.673 -5.615 -4.478 1.00 90.38 119 ALA A CA 1
ATOM 943 C C . ALA A 1 119 ? 10.427 -4.769 -4.176 1.00 90.38 119 ALA A C 1
ATOM 945 O O . ALA A 1 119 ? 9.963 -4.758 -3.037 1.00 90.38 119 ALA A O 1
ATOM 946 N N . ASN A 1 120 ? 9.839 -4.126 -5.189 1.00 86.88 120 ASN A N 1
ATOM 947 C CA . ASN A 1 120 ? 8.634 -3.317 -5.021 1.00 86.88 120 ASN A CA 1
ATOM 948 C C . ASN A 1 120 ? 7.425 -4.173 -4.603 1.00 86.88 120 ASN A C 1
ATOM 950 O O . ASN A 1 120 ? 6.695 -3.815 -3.681 1.00 86.88 120 ASN A O 1
ATOM 954 N N . ALA A 1 121 ? 7.264 -5.363 -5.193 1.00 86.44 121 ALA A N 1
ATOM 955 C CA . ALA A 1 121 ? 6.222 -6.301 -4.785 1.00 86.44 121 ALA A CA 1
ATOM 956 C C . ALA A 1 121 ? 6.375 -6.740 -3.315 1.00 86.44 121 ALA A C 1
ATOM 958 O O . ALA A 1 121 ? 5.391 -6.757 -2.573 1.00 86.44 121 ALA A O 1
ATOM 959 N N . ILE A 1 122 ? 7.602 -7.050 -2.874 1.00 88.56 122 ILE A N 1
ATOM 960 C CA . ILE A 1 122 ? 7.885 -7.427 -1.480 1.00 88.56 122 ILE A CA 1
ATOM 961 C C . ILE A 1 122 ? 7.582 -6.264 -0.537 1.00 88.56 122 ILE A C 1
ATOM 963 O O . ILE A 1 122 ? 6.861 -6.457 0.440 1.00 88.56 122 ILE A O 1
ATOM 967 N N . VAL A 1 123 ? 8.089 -5.062 -0.826 1.00 87.94 123 VAL A N 1
ATOM 968 C CA . VAL A 1 123 ? 7.857 -3.869 0.005 1.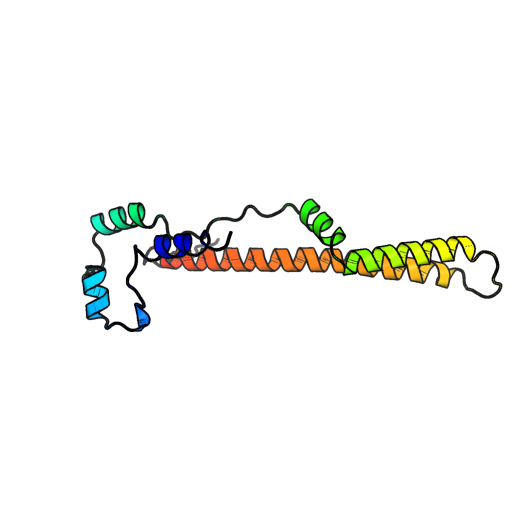00 87.94 123 VAL A CA 1
ATOM 969 C C . VAL A 1 123 ? 6.362 -3.564 0.105 1.00 87.94 123 VAL A C 1
ATOM 971 O O . VAL A 1 123 ? 5.869 -3.336 1.209 1.00 87.94 123 VAL A O 1
ATOM 974 N N . GLY A 1 124 ? 5.623 -3.652 -1.004 1.00 85.12 124 GLY A N 1
ATOM 975 C CA . GLY A 1 124 ? 4.174 -3.464 -1.021 1.00 85.12 124 GLY A CA 1
ATOM 976 C C . GLY A 1 124 ? 3.431 -4.453 -0.118 1.00 85.12 124 GLY A C 1
ATOM 977 O O . GLY A 1 124 ? 2.606 -4.048 0.702 1.00 85.12 124 GLY A O 1
ATOM 978 N N . VAL A 1 125 ? 3.753 -5.750 -0.204 1.00 85.50 125 VAL A N 1
ATOM 979 C CA . VAL A 1 125 ? 3.156 -6.776 0.674 1.00 85.50 125 VAL A CA 1
ATOM 980 C C . VAL A 1 125 ? 3.552 -6.556 2.135 1.00 85.50 125 VAL A C 1
ATOM 982 O O . VAL A 1 125 ? 2.727 -6.722 3.040 1.00 85.50 125 VAL A O 1
ATOM 985 N N . TRP A 1 126 ? 4.799 -6.156 2.383 1.00 87.81 126 TRP A N 1
ATOM 986 C CA . TRP A 1 126 ? 5.302 -5.950 3.734 1.00 87.81 126 TRP A CA 1
ATOM 987 C C . TRP A 1 126 ? 4.626 -4.759 4.411 1.00 87.81 126 TRP A C 1
ATOM 989 O O . TRP A 1 126 ? 4.169 -4.878 5.547 1.00 87.81 126 TRP A O 1
ATOM 999 N N . GLN A 1 127 ? 4.475 -3.646 3.693 1.00 86.75 127 GLN A N 1
ATOM 1000 C CA . GLN A 1 127 ? 3.785 -2.452 4.173 1.00 86.75 127 GLN A CA 1
ATOM 1001 C C . GLN A 1 127 ? 2.340 -2.763 4.587 1.00 86.75 127 GLN A C 1
ATOM 1003 O O . GLN A 1 127 ? 1.915 -2.378 5.676 1.00 86.75 127 GLN A O 1
ATOM 1008 N N . VAL A 1 128 ? 1.606 -3.521 3.765 1.00 83.19 128 VAL A N 1
ATOM 1009 C CA . VAL A 1 128 ? 0.231 -3.938 4.090 1.00 83.19 128 VAL A CA 1
ATOM 1010 C C . VAL A 1 128 ? 0.203 -4.863 5.312 1.00 83.19 128 VAL A C 1
ATOM 1012 O O . VAL A 1 128 ? -0.649 -4.712 6.188 1.00 83.19 128 VAL A O 1
ATOM 1015 N N . SER A 1 129 ? 1.166 -5.780 5.420 1.00 85.25 129 SER A N 1
ATOM 1016 C CA . SER A 1 129 ? 1.259 -6.709 6.553 1.00 85.25 129 SER A CA 1
ATOM 1017 C C . SER A 1 129 ? 1.522 -5.989 7.880 1.00 85.25 129 SER A C 1
ATOM 1019 O O . SER A 1 129 ? 0.922 -6.333 8.897 1.00 85.25 129 SER A O 1
ATOM 1021 N N . TYR A 1 130 ? 2.373 -4.958 7.882 1.00 85.69 130 TYR A N 1
ATOM 1022 C CA 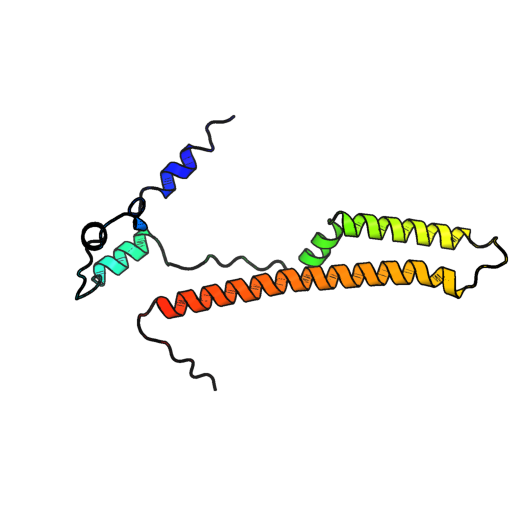. TYR A 1 130 ? 2.630 -4.149 9.076 1.00 85.69 130 TYR A CA 1
ATOM 1023 C C . TYR A 1 130 ? 1.384 -3.415 9.571 1.00 85.69 130 TYR A C 1
ATOM 1025 O O . TYR A 1 130 ? 1.135 -3.388 10.777 1.00 85.69 130 TYR A O 1
ATOM 1033 N N . ILE A 1 131 ? 0.581 -2.865 8.655 1.00 83.19 131 ILE A N 1
ATOM 1034 C CA . ILE A 1 131 ? -0.680 -2.192 8.998 1.00 83.19 131 ILE A CA 1
ATOM 1035 C C . ILE A 1 131 ? -1.637 -3.179 9.670 1.00 83.19 131 ILE A C 1
ATOM 1037 O O . ILE A 1 131 ? -2.210 -2.871 10.713 1.00 83.19 131 ILE A O 1
ATOM 1041 N N . PHE A 1 132 ? -1.765 -4.389 9.121 1.00 82.06 132 PHE A N 1
ATOM 1042 C CA . PHE A 1 132 ? -2.643 -5.409 9.689 1.00 82.06 132 PHE A CA 1
ATOM 1043 C C . PHE A 1 132 ? -2.215 -5.831 11.103 1.00 82.06 132 PHE A C 1
ATOM 1045 O O . PHE A 1 132 ? -3.045 -5.943 12.007 1.00 82.06 132 PHE A O 1
ATOM 1052 N N . ILE A 1 133 ? -0.909 -6.017 11.323 1.00 83.38 133 ILE A N 1
ATOM 1053 C CA . ILE A 1 133 ? -0.355 -6.324 12.650 1.00 83.38 133 ILE A CA 1
ATOM 1054 C C . ILE A 1 133 ? -0.649 -5.188 13.635 1.00 83.38 133 ILE A C 1
ATOM 1056 O O . ILE A 1 133 ? -1.042 -5.450 14.772 1.00 83.38 133 ILE A O 1
ATOM 1060 N N . PHE A 1 134 ? -0.485 -3.938 13.200 1.00 84.50 134 PHE A N 1
ATOM 1061 C CA . PHE A 1 134 ? -0.753 -2.766 14.024 1.00 84.50 134 PHE A CA 1
ATOM 1062 C C . PHE A 1 134 ? -2.228 -2.681 14.441 1.00 84.50 134 PHE A C 1
ATOM 1064 O O . PHE A 1 134 ? -2.510 -2.549 15.629 1.00 84.50 134 PHE A O 1
ATOM 1071 N N . ILE A 1 135 ? -3.168 -2.848 13.505 1.00 80.38 135 ILE A N 1
ATOM 1072 C CA . ILE A 1 135 ? -4.613 -2.832 13.795 1.00 80.38 135 ILE A CA 1
ATOM 1073 C C . ILE A 1 135 ? -4.998 -3.951 14.769 1.00 80.38 135 ILE A C 1
ATOM 1075 O O . ILE A 1 135 ? -5.661 -3.691 15.769 1.00 80.38 135 ILE A O 1
ATOM 1079 N N . ASN A 1 136 ? -4.532 -5.179 14.531 1.00 80.62 136 ASN A N 1
ATOM 1080 C CA . ASN A 1 136 ? -4.786 -6.309 15.431 1.00 80.62 136 ASN A CA 1
ATOM 1081 C C . ASN A 1 136 ? -4.197 -6.059 16.833 1.00 80.62 136 ASN A C 1
ATOM 1083 O O . ASN A 1 136 ? -4.759 -6.465 17.849 1.00 80.62 136 ASN A O 1
ATOM 1087 N N . SER A 1 137 ? -3.067 -5.350 16.915 1.00 82.12 137 SER A N 1
ATOM 1088 C CA . SER A 1 137 ? -2.515 -4.936 18.204 1.00 82.12 137 SER A CA 1
ATOM 1089 C C . SER A 1 137 ? -3.402 -3.911 18.916 1.00 82.12 137 SER A C 1
ATOM 1091 O O . SER A 1 137 ? -3.545 -4.010 20.133 1.00 82.12 137 SER A O 1
ATOM 1093 N N . LEU A 1 138 ? -3.992 -2.950 18.194 1.00 79.69 138 LEU A N 1
ATOM 1094 C CA . LEU A 1 138 ? -4.913 -1.967 18.775 1.00 79.69 138 LEU A CA 1
ATOM 1095 C C . LEU A 1 138 ? -6.203 -2.621 19.275 1.00 79.69 138 LEU A C 1
ATOM 1097 O O . LEU A 1 138 ? -6.664 -2.311 20.374 1.00 79.69 138 LEU A O 1
ATOM 1101 N N . ASP A 1 139 ? -6.741 -3.569 18.513 1.00 75.56 139 ASP A N 1
ATOM 1102 C CA . ASP A 1 139 ? -7.937 -4.315 18.901 1.00 75.56 139 ASP A CA 1
ATOM 1103 C C . ASP A 1 139 ? -7.711 -5.110 20.198 1.00 75.56 139 ASP A C 1
ATOM 1105 O O . ASP A 1 139 ? -8.469 -4.982 21.160 1.00 75.56 139 ASP A O 1
ATOM 1109 N N . LYS A 1 140 ? -6.572 -5.807 20.311 1.00 70.31 140 LYS A N 1
ATOM 1110 C CA . LYS A 1 140 ? -6.188 -6.493 21.557 1.00 70.31 140 LYS A CA 1
ATOM 1111 C C . LYS A 1 140 ? -6.064 -5.556 22.750 1.00 70.31 140 LYS A C 1
ATOM 1113 O O . LYS A 1 140 ? -6.420 -5.949 23.859 1.00 70.31 140 LYS A O 1
ATOM 1118 N N . THR A 1 141 ? -5.541 -4.343 22.551 1.00 65.88 141 THR A N 1
ATOM 1119 C CA . THR A 1 141 ? -5.461 -3.348 23.631 1.00 65.88 141 THR A CA 1
ATOM 1120 C C . THR A 1 141 ? -6.819 -2.765 24.011 1.00 65.88 141 THR A C 1
ATOM 1122 O O . THR A 1 141 ? -7.012 -2.381 25.163 1.00 65.88 141 THR A O 1
ATOM 1125 N N . ASN A 1 142 ? -7.770 -2.725 23.077 1.00 62.88 142 ASN A N 1
ATOM 1126 C CA . ASN A 1 142 ? -9.138 -2.321 23.368 1.00 62.88 142 ASN A CA 1
ATOM 1127 C C . ASN A 1 142 ? -9.859 -3.412 24.179 1.00 62.88 142 ASN A C 1
ATOM 1129 O O . ASN A 1 142 ? -10.476 -3.102 25.193 1.00 62.88 142 ASN A O 1
ATOM 1133 N N . ASP A 1 143 ? -9.703 -4.689 23.815 1.00 58.53 143 ASP A N 1
ATOM 1134 C CA . ASP A 1 143 ? -10.350 -5.817 24.506 1.00 58.53 143 ASP A CA 1
ATOM 1135 C C . ASP A 1 143 ? -9.910 -5.974 25.978 1.00 58.53 143 ASP A C 1
ATOM 1137 O O . ASP A 1 143 ? -10.741 -6.157 26.869 1.00 58.53 143 ASP A O 1
ATOM 1141 N N . ILE A 1 144 ? -8.621 -5.788 26.295 1.00 54.88 144 ILE A N 1
ATOM 1142 C CA . ILE A 1 144 ? -8.138 -5.809 27.696 1.00 54.88 144 ILE A CA 1
ATOM 1143 C C . ILE A 1 144 ? -8.739 -4.702 28.574 1.00 54.88 144 ILE A C 1
ATOM 1145 O O . ILE A 1 144 ? -8.793 -4.869 29.792 1.00 54.88 144 ILE A O 1
ATOM 1149 N N . ASN A 1 145 ? -9.213 -3.598 27.990 1.00 49.81 145 ASN A N 1
ATOM 1150 C CA . ASN A 1 145 ? -9.834 -2.497 28.730 1.00 49.81 145 ASN A CA 1
ATOM 1151 C C . ASN A 1 145 ? -11.360 -2.672 28.895 1.00 49.81 145 ASN A C 1
ATOM 1153 O O . ASN A 1 145 ? -11.990 -1.916 29.630 1.00 49.81 145 ASN A O 1
ATOM 1157 N N . ARG A 1 146 ? -11.974 -3.676 28.245 1.00 52.81 146 ARG A N 1
ATOM 1158 C CA . ARG A 1 146 ? -13.436 -3.883 28.247 1.00 52.81 146 ARG A CA 1
ATOM 1159 C C . ARG A 1 146 ? -13.982 -4.546 29.515 1.00 52.81 146 ARG A C 1
ATOM 1161 O O . ARG A 1 146 ? -15.150 -4.342 29.818 1.00 52.81 146 ARG A O 1
ATOM 1168 N N . ASN A 1 147 ? -13.170 -5.291 30.276 1.00 39.47 147 ASN A N 1
ATOM 1169 C CA . ASN A 1 147 ? -13.666 -6.098 31.407 1.00 39.47 147 ASN A CA 1
ATOM 1170 C C . ASN A 1 147 ? -13.208 -5.687 32.814 1.00 39.47 147 ASN A C 1
ATOM 1172 O O . ASN A 1 147 ? -13.566 -6.376 33.766 1.00 39.47 147 ASN A O 1
ATOM 1176 N N . GLY A 1 148 ? -12.400 -4.636 33.000 1.00 46.53 148 GLY A N 1
ATOM 1177 C CA . GLY A 1 148 ? -11.916 -4.217 34.334 1.00 46.53 148 GLY A CA 1
ATOM 1178 C C . GLY A 1 148 ? -11.062 -5.254 35.095 1.00 46.53 148 GLY A C 1
ATOM 1179 O O . GLY A 1 148 ? -10.411 -4.924 36.082 1.00 46.53 148 GLY A O 1
ATOM 1180 N N . THR A 1 149 ? -11.004 -6.500 34.629 1.00 40.69 149 THR A N 1
ATOM 1181 C CA . THR A 1 149 ? -10.128 -7.556 35.117 1.00 40.69 149 THR A CA 1
ATOM 1182 C C . THR A 1 149 ? -8.973 -7.709 34.133 1.00 40.69 149 THR A C 1
ATOM 1184 O O . THR A 1 149 ? -9.232 -8.056 32.974 1.00 40.69 149 THR A O 1
ATOM 1187 N N . PRO A 1 150 ? -7.709 -7.501 34.543 1.00 43.97 150 PRO A N 1
ATOM 1188 C CA . PRO A 1 150 ? -6.573 -7.829 33.696 1.00 43.97 150 PRO A CA 1
ATOM 1189 C C . PRO A 1 150 ? -6.624 -9.328 33.395 1.00 43.97 150 PRO A C 1
ATOM 1191 O O . PRO A 1 150 ? -6.384 -10.164 34.268 1.00 43.97 150 PRO A O 1
ATOM 1194 N N . LYS A 1 151 ? -6.986 -9.685 32.160 1.00 46.78 151 LYS A N 1
ATOM 1195 C CA . LYS A 1 151 ? -6.965 -11.071 31.697 1.00 46.78 151 LYS A CA 1
ATOM 1196 C C . LYS A 1 151 ? -5.499 -11.435 31.492 1.00 46.78 151 LYS A C 1
ATOM 1198 O O . LYS A 1 151 ? -4.911 -11.178 30.445 1.00 46.78 151 LYS A O 1
ATOM 1203 N N . VAL A 1 152 ? -4.887 -11.930 32.564 1.00 42.09 152 VAL A N 1
ATOM 1204 C CA . VAL A 1 152 ? -3.501 -12.389 32.592 1.00 42.09 152 VAL A CA 1
ATOM 1205 C C . VAL A 1 152 ? -3.343 -13.412 31.471 1.00 42.09 152 VAL A C 1
ATOM 1207 O O . VAL A 1 152 ? -4.034 -14.431 31.449 1.00 42.09 152 VAL A O 1
ATOM 1210 N N . LEU A 1 153 ? -2.469 -13.111 30.513 1.00 42.38 153 LEU A N 1
ATOM 1211 C CA . LEU A 1 153 ? -2.039 -14.045 29.483 1.00 42.38 153 LEU A CA 1
ATOM 1212 C C . LEU A 1 153 ? -1.333 -15.223 30.166 1.00 42.38 153 LEU A C 1
ATOM 1214 O O . LEU A 1 153 ? -0.116 -15.220 30.322 1.00 42.38 153 LEU A O 1
ATOM 1218 N N . LEU A 1 154 ? -2.084 -16.248 30.564 1.00 41.22 154 LEU A N 1
ATOM 1219 C CA . LEU A 1 154 ? -1.524 -17.583 30.732 1.00 41.22 154 LEU A CA 1
ATOM 1220 C C . LEU A 1 154 ? -1.333 -18.161 29.333 1.00 41.22 154 LEU A C 1
ATOM 1222 O O . LEU A 1 154 ? -2.203 -18.835 28.788 1.00 41.22 154 LEU A O 1
ATOM 1226 N N . LYS A 1 155 ? -0.191 -17.823 28.738 1.00 35.41 155 LYS A N 1
ATOM 1227 C CA . LYS A 1 155 ? 0.334 -18.499 27.560 1.00 35.41 155 LYS A CA 1
ATOM 1228 C C . LYS A 1 155 ? 1.387 -19.497 28.043 1.00 35.41 155 LYS A C 1
ATOM 1230 O O . LYS A 1 155 ? 2.518 -19.108 28.325 1.00 35.41 155 LYS A O 1
ATOM 1235 N N . HIS A 1 156 ? 0.971 -20.752 28.197 1.00 38.03 156 HIS A N 1
ATOM 1236 C CA . HIS A 1 156 ? 1.849 -21.872 27.865 1.00 38.03 156 HIS A CA 1
ATOM 1237 C C . HIS A 1 156 ? 1.892 -22.015 26.342 1.00 38.03 156 HIS A C 1
ATOM 1239 O O . HIS A 1 156 ? 0.866 -21.694 25.695 1.00 38.03 156 HIS A O 1
#

pLDDT: mean 72.7, std 15.33, range [35.41, 91.75]

Sequence (156 aa):
MHQTSLNRQSSFAKTGLDAPWTKTKDEIADFYKVDETKGLSEERVRQDLETYGPNELPAEEGKPLWKLILEQFNDLLVKILLAAACISFVLALFEEHKEGESLVAAFVEPLVILLILIANAIVGVWQVSYIFIFINSLDKTNDINRNGTPKVLLKH

InterPro domains:
  IPR004014 Cation-transporting P-type ATPase, N-terminal [PF00690] (21-88)
  IPR004014 Cation-transporting P-type ATPase, N-terminal [SM00831] (19-93)
  IPR023298 P-type ATPase, transmembrane domain superfamily [SSF81665] (21-127)

Organism: NCBI:txid392030

Foldseek 3Di:
DPPPPPVVVVVVPPPDDPPVVVDDPVVRCVVLVADPVPGDDPVSVVVCCVVVNPPADDDDDDDDLVVLLVVLCVDPVVVVLVVQLVVLVVCLVVVPPDPDDDPVVSVVSNVVSVVVSVVSSVVSVVVSVVVVVVVVVVRVVVVCVPPPDRPPPPDD

Radius of gyration: 28.73 Å; chains: 1; bounding box: 61×43×78 Å